Protein AF-A0A1B8XW46-F1 (afdb_monomer_lite)

Foldseek 3Di:
DCLVPDDLLDLVRLLVVLVCCLVPPDDDVPDPVLVVVLVSVLVSLVCCLVPPQDADDDDVVQCPDCPHPNNVRNVVSQVSLVSSLVSLVSNPNPDDPVSSCCSNVVSRCVPRHVVCVVPDDDDPVVVVVVVD

Organism: Xenopus tropicalis (NCBI:txid8364)

InterPro domains:
  IPR012890 Intron Large complex component GCFC2-like [PTHR12214] (1-132)

Secondary structure (DSSP, 8-state):
-HHHH--TT-HHHHHHHHHHHHHH----TT-HHHHHHHHHHHHHHHHHHHHT-------HHHHSSTTSHHHHHHHHHHHHHHHHHHHHHTTBTTB-HHHHHIIIIIIIIIIIIHHHHHHSPP-HHHHHHTT-

Sequence (132 aa):
FVELLWDPLSAVQTDNLAHFCKTNVKHNESCKAVQGLINCLLSTMKKAIEDDVFIPLFPKRLLEDRFSPHSRFQERRFWSAVKMFQNVLCWDGFLQEETLQELSLDKLLNRYLLLVILNAEPGPDSVKKCKR

Structure (mmCIF, N/CA/C/O backbone):
data_AF-A0A1B8XW46-F1
#
_entry.id   AF-A0A1B8XW46-F1
#
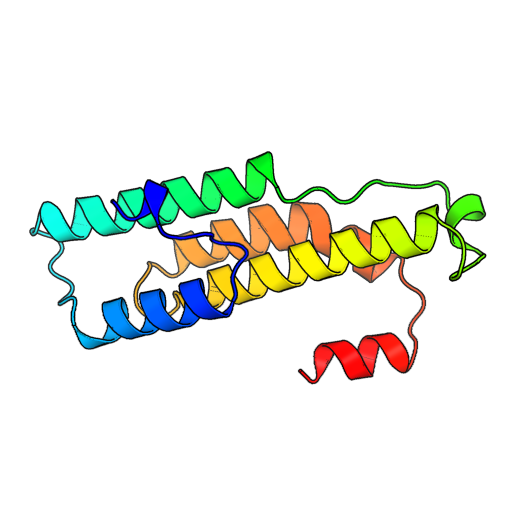loop_
_atom_site.group_PDB
_atom_site.id
_atom_site.type_symbol
_atom_site.label_atom_id
_atom_site.label_alt_id
_atom_site.label_comp_id
_atom_site.label_asym_id
_atom_site.label_entity_id
_atom_site.label_seq_id
_atom_site.pdbx_PDB_ins_code
_atom_site.Cartn_x
_atom_site.Cartn_y
_atom_site.Cartn_z
_atom_site.occupancy
_atom_site.B_iso_or_equiv
_atom_site.auth_seq_id
_atom_site.auth_comp_id
_atom_site.auth_asym_id
_atom_site.auth_atom_id
_atom_site.pdbx_PDB_model_num
ATOM 1 N N . PHE A 1 1 ? -7.338 15.360 12.282 1.00 56.69 1 PHE A N 1
ATOM 2 C CA . PHE A 1 1 ? -6.067 15.305 13.045 1.00 56.69 1 PHE A CA 1
ATOM 3 C C . PHE A 1 1 ? -5.143 14.249 12.460 1.00 56.69 1 PHE A C 1
ATOM 5 O O . PHE A 1 1 ? -4.061 14.613 12.032 1.00 56.69 1 PHE A O 1
ATOM 12 N N . VAL A 1 2 ? -5.588 12.990 12.344 1.00 65.94 2 VAL A N 1
ATOM 13 C CA . VAL A 1 2 ? -4.841 11.922 11.649 1.00 65.94 2 VAL A CA 1
ATOM 14 C C . VAL A 1 2 ? -4.502 12.318 10.202 1.00 65.94 2 VAL A C 1
ATOM 16 O O . VAL A 1 2 ? -3.330 12.315 9.853 1.00 65.94 2 VAL A O 1
ATOM 19 N N . GLU A 1 3 ? -5.479 12.791 9.421 1.00 66.62 3 GLU A N 1
ATOM 20 C CA . GLU A 1 3 ? -5.290 13.272 8.032 1.00 66.62 3 GLU A CA 1
ATOM 21 C C . GLU A 1 3 ? -4.188 14.332 7.833 1.00 66.62 3 GLU A C 1
ATOM 23 O O . GLU A 1 3 ? -3.716 14.517 6.718 1.00 66.62 3 GLU A O 1
ATOM 28 N N . LEU A 1 4 ? -3.795 15.058 8.886 1.00 71.56 4 LEU A N 1
ATOM 29 C CA . LEU A 1 4 ? -2.803 16.139 8.810 1.00 71.56 4 LEU A CA 1
ATOM 30 C C . LEU A 1 4 ? -1.418 15.729 9.332 1.00 71.56 4 LEU A C 1
ATOM 32 O O . LEU A 1 4 ? -0.470 16.493 9.174 1.00 71.56 4 LEU A O 1
ATOM 36 N N . LEU A 1 5 ? -1.301 14.574 9.995 1.00 82.88 5 LEU A N 1
ATOM 37 C CA . LEU A 1 5 ? -0.089 14.164 10.719 1.00 82.88 5 LEU A CA 1
ATOM 38 C C . LEU A 1 5 ? 0.410 12.766 10.355 1.00 82.88 5 LEU A C 1
ATOM 40 O O . LEU A 1 5 ? 1.551 12.436 10.672 1.00 82.88 5 LEU A O 1
ATOM 44 N N . TRP A 1 6 ? -0.434 11.950 9.727 1.00 94.31 6 TRP A N 1
ATOM 45 C CA . TRP A 1 6 ? -0.095 10.602 9.304 1.00 94.31 6 TRP A CA 1
ATOM 46 C C . TRP A 1 6 ? 0.049 10.535 7.786 1.00 94.31 6 TRP A C 1
ATOM 48 O O . TRP A 1 6 ? -0.889 10.832 7.052 1.00 94.31 6 TRP A O 1
ATOM 58 N N . ASP A 1 7 ? 1.224 10.104 7.339 1.00 94.94 7 ASP A N 1
ATOM 59 C CA . ASP A 1 7 ? 1.506 9.676 5.975 1.00 94.94 7 ASP A CA 1
ATOM 60 C C . ASP A 1 7 ? 1.310 8.149 5.862 1.00 94.94 7 ASP A C 1
ATOM 62 O O . ASP A 1 7 ? 2.124 7.391 6.412 1.00 94.94 7 ASP A O 1
ATOM 66 N N . PRO A 1 8 ? 0.287 7.665 5.126 1.00 95.75 8 PRO A N 1
ATOM 67 C CA . PRO A 1 8 ? 0.057 6.234 4.929 1.00 95.75 8 PRO A CA 1
ATOM 68 C C . PRO A 1 8 ? 1.199 5.501 4.213 1.00 95.75 8 PRO A C 1
ATOM 70 O O . PRO A 1 8 ? 1.318 4.284 4.343 1.00 95.75 8 PRO A O 1
ATOM 73 N N . LEU A 1 9 ? 2.076 6.202 3.485 1.00 95.00 9 LEU A N 1
ATOM 74 C CA . LEU A 1 9 ? 3.265 5.615 2.861 1.00 95.00 9 LEU A CA 1
ATOM 75 C C . LEU A 1 9 ? 4.459 5.520 3.819 1.00 95.00 9 LEU A C 1
ATOM 77 O O . LEU A 1 9 ? 5.460 4.866 3.493 1.00 95.00 9 LEU A O 1
ATOM 81 N N . SER A 1 10 ? 4.391 6.125 5.002 1.00 96.31 10 SER A N 1
ATOM 82 C CA . SER A 1 10 ? 5.422 6.003 6.028 1.00 96.31 10 SER A CA 1
ATOM 83 C C . SER A 1 10 ? 5.194 4.742 6.859 1.00 96.31 10 SER A C 1
ATOM 85 O O . SER A 1 10 ? 4.255 4.666 7.652 1.00 96.31 10 SER A O 1
ATOM 87 N N . ALA A 1 11 ? 6.074 3.748 6.701 1.00 96.12 11 ALA A N 1
ATOM 88 C CA . ALA A 1 11 ? 6.008 2.499 7.466 1.00 96.12 11 ALA A CA 1
ATOM 89 C C . ALA A 1 11 ? 6.112 2.753 8.979 1.00 96.12 11 ALA A C 1
ATOM 91 O O . ALA A 1 11 ? 5.327 2.219 9.748 1.00 96.12 11 ALA A O 1
ATOM 92 N N . VAL A 1 12 ? 7.017 3.647 9.400 1.00 96.44 12 VAL A N 1
ATOM 93 C CA . VAL A 1 12 ? 7.212 3.985 10.821 1.00 96.44 12 VAL A CA 1
ATOM 94 C C . VAL A 1 12 ? 5.971 4.645 11.416 1.00 96.44 12 VAL A C 1
ATOM 96 O O . VAL A 1 12 ? 5.560 4.298 12.519 1.00 96.44 12 VAL A O 1
ATOM 99 N N . GLN A 1 13 ? 5.367 5.609 10.715 1.00 96.56 13 GLN A N 1
ATOM 100 C CA . GLN A 1 13 ? 4.170 6.270 11.240 1.00 96.56 13 GLN A CA 1
ATOM 101 C C . GLN A 1 13 ? 2.973 5.320 11.259 1.00 96.56 13 GLN A C 1
ATOM 103 O O . GLN A 1 13 ? 2.231 5.310 12.238 1.00 96.56 13 GLN A O 1
ATOM 108 N N . THR A 1 14 ? 2.809 4.513 10.208 1.00 97.56 14 THR A N 1
ATOM 109 C CA . THR A 1 14 ? 1.698 3.563 10.100 1.00 97.56 14 THR A CA 1
ATOM 110 C C . THR A 1 14 ? 1.780 2.476 11.162 1.00 97.56 14 THR A C 1
ATOM 112 O O . THR A 1 14 ? 0.790 2.239 11.845 1.00 97.56 14 THR A O 1
ATOM 115 N N . ASP A 1 15 ? 2.952 1.873 11.359 1.00 97.50 15 ASP A N 1
ATOM 116 C CA . ASP A 1 15 ? 3.158 0.835 12.370 1.00 97.50 15 ASP A CA 1
ATOM 117 C C . ASP A 1 15 ? 2.899 1.368 13.788 1.00 97.50 15 ASP A C 1
ATOM 119 O O . ASP A 1 15 ? 2.080 0.817 14.524 1.00 97.50 15 ASP A O 1
ATOM 123 N N . ASN A 1 16 ? 3.488 2.519 14.134 1.00 96.56 16 ASN A N 1
ATOM 124 C CA . ASN A 1 16 ? 3.284 3.151 15.440 1.00 96.56 16 ASN A CA 1
ATOM 125 C C . ASN A 1 16 ? 1.813 3.500 15.696 1.00 96.56 16 ASN A C 1
ATOM 127 O O . ASN A 1 16 ? 1.304 3.278 16.798 1.00 96.56 16 ASN A O 1
ATOM 131 N N . LEU A 1 17 ? 1.126 4.060 14.696 1.00 96.44 17 LEU A N 1
ATOM 132 C CA . LEU A 1 17 ? -0.273 4.445 14.833 1.00 96.44 17 LEU A CA 1
ATOM 133 C C . LEU A 1 17 ? -1.178 3.214 14.943 1.00 96.44 17 LEU A C 1
ATOM 135 O O . LEU A 1 17 ? -2.026 3.166 15.834 1.00 96.44 17 LEU A O 1
ATOM 139 N N . ALA A 1 18 ? -0.968 2.200 14.101 1.00 97.19 18 ALA A N 1
ATOM 140 C CA . ALA A 1 18 ? -1.720 0.954 14.155 1.00 97.19 18 ALA A CA 1
ATOM 141 C C . ALA A 1 18 ? -1.519 0.244 15.503 1.00 97.19 18 ALA A C 1
ATOM 143 O O . ALA A 1 18 ? -2.495 -0.150 16.143 1.00 97.19 18 ALA A O 1
ATOM 144 N N . HIS A 1 19 ? -0.278 0.153 15.988 1.00 96.75 19 HIS A N 1
ATOM 145 C CA . HIS A 1 19 ? 0.036 -0.401 17.304 1.00 96.75 19 HIS A CA 1
ATOM 146 C C . HIS A 1 19 ? -0.647 0.383 18.436 1.00 96.75 19 HIS A C 1
ATOM 148 O O . HIS A 1 19 ? -1.259 -0.210 19.331 1.00 96.75 19 HIS A O 1
ATOM 154 N N . PHE A 1 20 ? -0.590 1.719 18.392 1.00 95.56 20 PHE A N 1
ATOM 155 C CA . PHE A 1 20 ? -1.258 2.570 19.374 1.00 95.56 20 PHE A CA 1
ATOM 156 C C . PHE A 1 20 ? -2.769 2.322 19.395 1.00 95.56 20 PHE A C 1
ATOM 158 O O . PHE A 1 20 ? -3.335 2.139 20.476 1.00 95.56 20 PHE A O 1
ATOM 165 N N . CYS A 1 21 ? -3.407 2.278 18.223 1.00 94.94 21 CYS A N 1
ATOM 166 C CA . CYS A 1 21 ? -4.837 2.026 18.082 1.00 94.94 21 CYS A CA 1
ATOM 167 C C . CYS A 1 21 ? -5.227 0.655 18.643 1.00 94.94 21 CYS A C 1
ATOM 169 O O . CYS A 1 21 ? -6.085 0.595 19.520 1.00 94.94 21 CYS A O 1
ATOM 171 N N . LYS A 1 22 ? -4.541 -0.420 18.236 1.00 95.00 22 LYS A N 1
ATOM 172 C CA . LYS A 1 22 ? -4.792 -1.788 18.732 1.00 95.00 22 LYS A CA 1
ATOM 173 C C . LYS A 1 22 ? -4.655 -1.912 20.250 1.00 95.00 22 LYS A C 1
ATOM 175 O O . LYS A 1 22 ? -5.392 -2.665 20.876 1.00 95.00 22 LYS A O 1
ATOM 180 N N . THR A 1 23 ? -3.720 -1.173 20.845 1.00 95.56 23 THR A N 1
ATOM 181 C CA . THR A 1 23 ? -3.426 -1.267 22.282 1.00 95.56 23 THR A CA 1
ATOM 182 C C . THR A 1 23 ? -4.367 -0.415 23.136 1.00 95.56 23 THR A C 1
ATOM 184 O O . THR A 1 23 ? -4.763 -0.827 24.224 1.00 95.56 23 THR A O 1
ATOM 187 N N . ASN A 1 24 ? -4.713 0.791 22.674 1.00 93.06 24 ASN A N 1
ATOM 188 C CA . ASN A 1 24 ? -5.338 1.810 23.526 1.00 93.06 24 ASN A CA 1
ATOM 189 C C . ASN A 1 24 ? -6.789 2.124 23.151 1.00 93.06 24 ASN A C 1
ATOM 191 O O . ASN A 1 24 ? -7.542 2.631 23.986 1.00 93.06 24 ASN A O 1
ATOM 195 N N . VAL A 1 25 ? -7.204 1.852 21.912 1.00 92.69 25 VAL A N 1
ATOM 196 C CA . VAL A 1 25 ? -8.559 2.155 21.452 1.00 92.69 25 VAL A CA 1
ATOM 197 C C . VAL A 1 25 ? -9.432 0.925 21.658 1.00 92.69 25 VAL A C 1
ATOM 199 O O . VAL A 1 25 ? -9.342 -0.062 20.935 1.00 92.69 25 VAL A O 1
ATOM 202 N N . LYS A 1 26 ? -10.320 0.989 22.654 1.00 85.62 26 LYS A N 1
ATOM 203 C CA . LYS A 1 26 ? -11.333 -0.050 22.850 1.00 85.62 26 LYS A CA 1
ATOM 204 C C . LYS A 1 26 ? -12.352 0.025 21.720 1.00 85.62 26 LYS A C 1
ATOM 206 O O . LYS A 1 26 ? -13.025 1.049 21.576 1.00 85.62 26 LYS A O 1
ATOM 211 N N . HIS A 1 27 ? -12.496 -1.063 20.967 1.00 78.94 27 HIS A N 1
ATOM 212 C CA . HIS A 1 27 ? -13.585 -1.190 20.008 1.00 78.94 27 HIS A CA 1
ATOM 213 C C . HIS A 1 27 ? -14.918 -1.067 20.737 1.00 78.94 27 HIS A C 1
ATOM 215 O O . HIS A 1 27 ? -15.288 -1.897 21.564 1.00 78.94 27 HIS A O 1
ATOM 221 N N . ASN A 1 28 ? -15.622 0.018 20.446 1.00 81.12 28 ASN A N 1
ATOM 222 C CA . ASN A 1 28 ? -16.991 0.216 20.867 1.00 81.12 28 ASN A CA 1
ATOM 223 C C . ASN A 1 28 ? -17.743 0.777 19.670 1.00 81.12 28 ASN A C 1
ATOM 225 O O . ASN A 1 28 ? -17.602 1.953 19.335 1.00 81.12 28 ASN A O 1
ATOM 229 N N . GLU A 1 29 ? -18.533 -0.081 19.034 1.00 72.62 29 GLU A N 1
ATOM 230 C CA . GLU A 1 29 ? -19.261 0.240 17.809 1.00 72.62 29 GLU A CA 1
ATOM 231 C C . GLU A 1 29 ? -20.226 1.418 17.994 1.00 72.62 29 GLU A C 1
ATOM 233 O O . GLU A 1 29 ? -20.441 2.185 17.058 1.00 72.62 29 GLU A O 1
ATOM 238 N N . SER A 1 30 ? -20.726 1.629 19.217 1.00 79.56 30 SER A N 1
ATOM 239 C CA . SER A 1 30 ? -21.604 2.753 19.564 1.00 79.56 30 SER A CA 1
ATOM 240 C C . SER A 1 30 ? -20.861 4.081 19.788 1.00 79.56 30 SER A C 1
ATOM 242 O O . SER A 1 30 ? -21.477 5.150 19.830 1.00 79.56 30 SER A O 1
ATOM 244 N N . CYS A 1 31 ? -19.530 4.052 19.924 1.00 90.44 31 CYS A N 1
ATOM 245 C CA . CYS A 1 31 ? -18.738 5.244 20.193 1.00 90.44 31 CYS A CA 1
ATOM 246 C C . CYS A 1 31 ? -18.487 6.038 18.906 1.00 90.44 31 CYS A C 1
ATOM 248 O O . CYS A 1 31 ? -17.638 5.685 18.086 1.00 90.44 31 CYS A O 1
ATOM 250 N N . LYS A 1 32 ? -19.167 7.184 18.768 1.00 90.81 32 LYS A N 1
ATOM 251 C CA . LYS A 1 32 ? -19.007 8.093 17.617 1.00 90.81 32 LYS A CA 1
ATOM 252 C C . LYS A 1 32 ? -17.555 8.517 17.373 1.00 90.81 32 LYS A C 1
ATOM 254 O O . LYS A 1 32 ? -17.165 8.690 16.224 1.00 90.81 32 LYS A O 1
ATOM 259 N N . ALA A 1 33 ? -16.756 8.669 18.430 1.00 90.31 33 ALA A N 1
ATOM 260 C CA . ALA A 1 33 ? -15.349 9.042 18.300 1.00 90.31 33 ALA A CA 1
ATOM 261 C C . ALA A 1 33 ? -14.509 7.925 17.657 1.00 90.31 33 ALA A C 1
ATOM 263 O O . ALA A 1 33 ? -13.684 8.209 16.793 1.00 90.31 33 ALA A O 1
ATOM 264 N N . VAL A 1 34 ? -14.753 6.661 18.028 1.00 91.38 34 VAL A N 1
ATOM 265 C CA . VAL A 1 34 ? -14.063 5.499 17.440 1.00 91.38 34 VAL A CA 1
ATOM 266 C C . VAL A 1 34 ? -14.470 5.325 15.978 1.00 91.38 34 VAL A C 1
ATOM 268 O O . VAL A 1 34 ? -13.605 5.167 15.124 1.00 91.38 34 VAL A O 1
ATOM 271 N N . GLN A 1 35 ? -15.763 5.460 15.666 1.00 92.69 35 GLN A N 1
ATOM 272 C CA . GLN A 1 35 ? -16.246 5.431 14.280 1.00 92.69 35 GLN A CA 1
ATOM 273 C C . GLN A 1 35 ? -15.644 6.564 13.437 1.00 92.69 35 GLN A C 1
ATOM 275 O O . GLN A 1 35 ? -15.214 6.348 12.308 1.00 92.69 35 GLN A O 1
ATOM 280 N N . GLY A 1 36 ? -15.554 7.774 13.998 1.00 93.38 36 GLY A N 1
ATOM 281 C CA . GLY A 1 36 ? -14.902 8.908 13.344 1.00 93.38 36 GLY A CA 1
ATOM 282 C C . GLY A 1 36 ? -13.418 8.659 13.064 1.00 93.38 36 GLY A C 1
ATOM 283 O O . GLY A 1 36 ? -12.944 8.979 11.976 1.00 93.38 36 GLY A O 1
ATOM 284 N N . LEU A 1 37 ? -12.699 8.044 14.009 1.00 93.50 37 LEU A N 1
ATOM 285 C CA . LEU A 1 37 ? -11.307 7.640 13.817 1.00 93.50 37 LEU A CA 1
ATOM 286 C C . LEU A 1 37 ? -11.175 6.614 12.686 1.00 93.50 37 LEU A C 1
ATOM 288 O O . LEU A 1 37 ? -10.377 6.832 11.781 1.00 93.50 37 LEU A O 1
ATOM 292 N N . ILE A 1 38 ? -11.969 5.540 12.708 1.00 94.25 38 ILE A N 1
ATOM 293 C CA . ILE A 1 38 ? -11.945 4.492 11.674 1.00 94.25 38 ILE A CA 1
ATOM 294 C C . ILE A 1 38 ? -12.209 5.098 10.294 1.00 94.25 38 ILE A C 1
ATOM 296 O O . ILE A 1 38 ? -11.419 4.897 9.375 1.00 94.25 38 ILE A O 1
ATOM 300 N N . ASN A 1 39 ? -13.257 5.910 10.158 1.00 94.38 39 ASN A N 1
ATOM 301 C CA . ASN A 1 39 ? -13.583 6.557 8.888 1.00 94.38 39 ASN A CA 1
ATOM 302 C C . ASN A 1 39 ? -12.449 7.459 8.388 1.00 94.38 39 ASN A C 1
ATOM 304 O O . ASN A 1 39 ? -12.142 7.434 7.200 1.00 94.38 39 ASN A O 1
ATOM 308 N N . CYS A 1 40 ? -11.804 8.207 9.287 1.00 94.81 40 CYS A N 1
ATOM 309 C CA . CYS A 1 40 ? -10.657 9.055 8.965 1.00 94.81 40 CYS A CA 1
ATOM 310 C C . CYS A 1 40 ? -9.440 8.230 8.510 1.00 94.81 40 CYS A C 1
ATOM 312 O O . CYS A 1 40 ? -8.764 8.589 7.550 1.00 94.81 40 CYS A O 1
ATOM 314 N N . LEU A 1 41 ? -9.165 7.091 9.149 1.00 95.88 41 LEU A N 1
ATOM 315 C CA . LEU A 1 41 ? -8.092 6.189 8.723 1.00 95.88 41 LEU A CA 1
ATOM 316 C C . LEU A 1 41 ? -8.358 5.631 7.322 1.00 95.88 41 LEU A C 1
ATOM 318 O O . LEU A 1 41 ? -7.482 5.665 6.456 1.00 95.88 41 LEU A O 1
ATOM 322 N N . LEU A 1 42 ? -9.584 5.160 7.088 1.00 96.00 42 LEU A N 1
ATOM 323 C CA . LEU A 1 42 ? -9.998 4.588 5.812 1.00 96.00 42 LEU A CA 1
ATOM 324 C C . LEU A 1 42 ? -9.979 5.618 4.684 1.00 96.00 42 LEU A C 1
ATOM 326 O O . LEU A 1 42 ? -9.450 5.320 3.614 1.00 96.00 42 LEU A O 1
ATOM 330 N N . SER A 1 43 ? -10.517 6.820 4.906 1.00 95.94 43 SER A N 1
ATOM 331 C CA . SER A 1 43 ? -10.491 7.896 3.910 1.00 95.94 43 SER A CA 1
ATOM 332 C C . SER A 1 43 ? -9.055 8.279 3.552 1.00 95.94 43 SER A C 1
ATOM 334 O O . SER A 1 43 ? -8.738 8.411 2.371 1.00 95.94 43 SER A O 1
ATOM 336 N N . THR A 1 44 ? -8.173 8.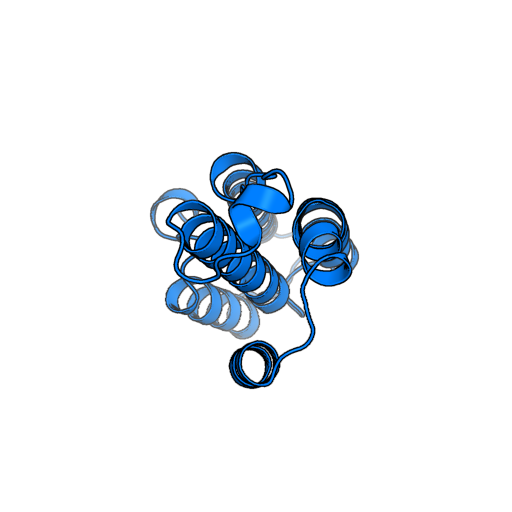380 4.550 1.00 96.06 44 THR A N 1
ATOM 337 C CA . THR A 1 44 ? -6.764 8.741 4.346 1.00 96.06 44 THR A CA 1
ATOM 338 C C . THR A 1 44 ? -6.025 7.670 3.540 1.00 96.06 44 THR A C 1
ATOM 340 O O . THR A 1 44 ? -5.328 8.003 2.583 1.00 96.06 44 THR A O 1
ATOM 343 N N . MET A 1 45 ? -6.212 6.381 3.854 1.00 97.12 45 MET A N 1
ATOM 344 C CA . MET A 1 45 ? -5.604 5.291 3.078 1.00 97.12 45 MET A CA 1
ATOM 345 C C . MET A 1 45 ? -6.150 5.213 1.658 1.00 97.12 45 MET A C 1
ATOM 347 O O . MET A 1 45 ? -5.364 5.085 0.723 1.00 97.12 45 MET A O 1
ATOM 351 N N . LYS A 1 46 ? -7.475 5.312 1.482 1.00 96.75 46 LYS A N 1
ATOM 352 C CA . LYS A 1 46 ? -8.106 5.314 0.154 1.00 96.75 46 LYS A CA 1
ATOM 353 C C . LYS A 1 46 ? -7.526 6.431 -0.707 1.00 96.75 46 LYS A C 1
ATOM 355 O O . LYS A 1 46 ? -7.082 6.163 -1.819 1.00 96.75 46 LYS A O 1
ATOM 360 N N . LYS A 1 47 ? -7.424 7.637 -0.147 1.00 95.81 47 LYS A N 1
ATOM 361 C CA . LYS A 1 47 ? -6.833 8.786 -0.828 1.00 95.81 47 LYS A CA 1
ATOM 362 C C . LYS A 1 47 ? -5.364 8.560 -1.194 1.00 95.81 47 LYS A C 1
ATOM 364 O O . LYS A 1 47 ? -5.005 8.766 -2.341 1.00 95.81 47 LYS A O 1
ATOM 369 N N . ALA A 1 48 ? -4.532 8.066 -0.277 1.00 95.81 48 ALA A N 1
ATOM 370 C CA . ALA A 1 48 ? -3.125 7.779 -0.581 1.00 95.81 48 ALA A CA 1
ATOM 371 C C . ALA A 1 48 ? -2.958 6.693 -1.664 1.00 95.81 48 ALA A C 1
ATOM 373 O O . ALA A 1 48 ? -2.065 6.772 -2.506 1.00 95.81 48 ALA A O 1
ATOM 374 N N . ILE A 1 49 ? -3.830 5.679 -1.690 1.00 97.12 49 ILE A N 1
ATOM 375 C CA . ILE A 1 49 ? -3.826 4.665 -2.757 1.00 97.12 49 ILE A CA 1
ATOM 376 C C . ILE A 1 49 ? -4.219 5.283 -4.106 1.00 97.12 49 ILE A C 1
ATOM 378 O O . ILE A 1 49 ? -3.655 4.918 -5.135 1.00 97.12 49 ILE A O 1
ATOM 382 N N . GLU A 1 50 ? -5.193 6.188 -4.124 1.00 95.62 50 GLU A N 1
ATOM 383 C CA . GLU A 1 50 ? -5.667 6.824 -5.355 1.00 95.62 50 GLU A CA 1
ATOM 384 C C . GLU A 1 50 ? -4.687 7.871 -5.895 1.00 95.62 50 GLU A C 1
ATOM 386 O O . GLU A 1 50 ? -4.421 7.884 -7.099 1.00 95.62 50 GLU A O 1
ATOM 391 N N . ASP A 1 51 ? -4.121 8.694 -5.015 1.00 94.44 51 ASP A N 1
ATOM 392 C CA . ASP A 1 51 ? -3.315 9.857 -5.384 1.00 94.44 51 ASP A CA 1
ATOM 393 C C . ASP A 1 51 ? -1.821 9.511 -5.540 1.00 94.44 51 ASP A C 1
ATOM 395 O O . ASP A 1 51 ? -1.157 10.021 -6.448 1.00 94.44 51 ASP A O 1
ATOM 399 N N . ASP A 1 52 ? -1.276 8.623 -4.697 1.00 93.31 52 ASP A N 1
ATOM 400 C CA . ASP A 1 52 ? 0.177 8.410 -4.600 1.00 93.31 52 ASP A CA 1
ATOM 401 C C . ASP A 1 52 ? 0.661 7.072 -5.184 1.00 93.31 52 ASP A C 1
ATOM 403 O O . ASP A 1 52 ? 1.845 6.926 -5.535 1.00 93.31 52 ASP A O 1
ATOM 407 N N . VAL A 1 53 ? -0.228 6.079 -5.323 1.00 94.75 53 VAL A N 1
ATOM 408 C CA . VAL A 1 53 ? 0.120 4.773 -5.901 1.00 94.75 53 VAL A CA 1
ATOM 409 C C . VAL A 1 53 ? -0.126 4.772 -7.403 1.00 94.75 53 VAL A C 1
ATOM 411 O O . VAL A 1 53 ? -1.237 4.615 -7.899 1.00 94.75 53 VAL A O 1
ATOM 414 N N . PHE A 1 54 ? 0.973 4.870 -8.145 1.00 92.56 54 PHE A N 1
ATOM 415 C CA . PHE A 1 54 ? 0.968 4.779 -9.596 1.00 92.56 54 PHE A CA 1
ATOM 416 C C . PHE A 1 54 ? 2.202 4.032 -10.095 1.00 92.56 54 PHE A C 1
ATOM 418 O O . PHE A 1 54 ? 3.331 4.416 -9.781 1.00 92.56 54 PHE A O 1
ATOM 425 N N . ILE A 1 55 ? 1.993 2.999 -10.918 1.00 93.56 55 ILE A N 1
ATOM 426 C CA . ILE A 1 55 ? 3.065 2.278 -11.609 1.00 93.56 55 ILE A CA 1
ATOM 427 C C . ILE A 1 55 ? 2.900 2.484 -13.121 1.00 93.56 55 ILE A C 1
ATOM 429 O O . ILE A 1 55 ? 1.931 1.988 -13.697 1.00 93.56 55 ILE A O 1
ATOM 433 N N . PRO A 1 56 ? 3.827 3.191 -13.791 1.00 90.88 56 PRO A N 1
ATOM 434 C CA . PRO A 1 56 ? 3.753 3.377 -15.234 1.00 90.88 56 PRO A CA 1
ATOM 435 C C . PRO A 1 56 ? 3.962 2.054 -15.973 1.00 90.88 56 PRO A C 1
ATOM 437 O O . P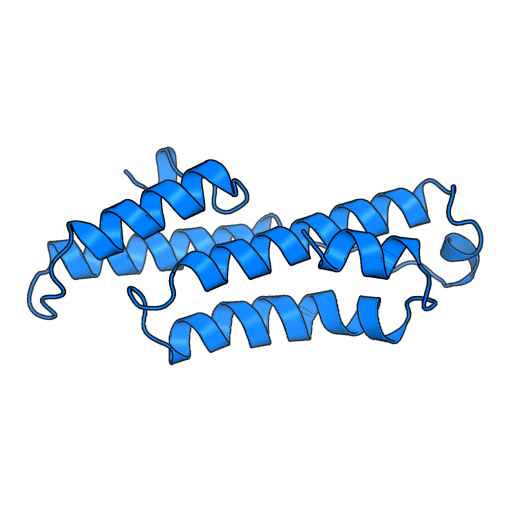RO A 1 56 ? 4.844 1.258 -15.631 1.00 90.88 56 PRO A O 1
ATOM 440 N N . LEU A 1 57 ? 3.185 1.852 -17.035 1.00 87.00 57 LEU A N 1
ATOM 441 C CA . LEU A 1 57 ? 3.360 0.735 -17.955 1.00 87.00 57 LEU A CA 1
ATOM 442 C C . LEU A 1 57 ? 4.273 1.163 -19.098 1.00 87.00 57 LEU A C 1
ATOM 444 O O . LEU A 1 57 ? 3.961 2.094 -19.840 1.00 87.00 57 LEU A O 1
ATOM 448 N N . PHE A 1 58 ? 5.400 0.473 -19.236 1.00 88.38 58 PHE A N 1
ATOM 449 C CA . PHE A 1 58 ? 6.350 0.703 -20.317 1.00 88.38 58 PHE A CA 1
ATOM 450 C C . PHE A 1 58 ? 6.344 -0.474 -21.300 1.00 88.38 58 PHE A C 1
ATOM 452 O O . PHE A 1 58 ? 6.198 -1.624 -20.878 1.00 88.38 58 PHE A O 1
ATOM 459 N N . PRO A 1 59 ? 6.534 -0.223 -22.609 1.00 88.81 59 PRO A N 1
ATOM 460 C CA . PRO A 1 59 ? 6.822 -1.277 -23.574 1.00 88.81 59 PRO A CA 1
ATOM 461 C C . PRO A 1 59 ? 8.023 -2.123 -23.134 1.00 88.81 59 PRO A C 1
ATOM 463 O O . PRO A 1 59 ? 9.023 -1.560 -22.691 1.00 88.81 59 PRO A O 1
ATOM 466 N N . LYS A 1 60 ? 7.966 -3.449 -23.338 1.00 85.44 60 LYS A N 1
ATOM 467 C CA . LYS A 1 60 ? 9.021 -4.396 -22.913 1.00 85.44 60 LYS A CA 1
ATOM 468 C C . LYS A 1 60 ? 10.429 -3.970 -23.340 1.00 85.44 60 LYS A C 1
ATOM 470 O O . LYS A 1 60 ? 11.327 -3.974 -22.513 1.00 85.44 60 LYS A O 1
ATOM 475 N N . ARG A 1 61 ? 10.584 -3.464 -24.568 1.00 88.50 61 ARG A N 1
ATOM 476 C CA . ARG A 1 61 ? 11.856 -2.937 -25.100 1.00 88.50 61 ARG A CA 1
ATOM 477 C C . ARG A 1 61 ? 12.525 -1.859 -24.235 1.00 88.50 61 ARG A C 1
ATOM 479 O O . ARG A 1 61 ? 13.736 -1.718 -24.257 1.00 88.50 61 ARG A O 1
ATOM 486 N N . LEU A 1 62 ? 11.746 -1.063 -23.494 1.00 87.62 62 LEU A N 1
ATOM 487 C CA . LEU A 1 62 ? 12.282 -0.026 -22.600 1.00 87.62 62 LEU A CA 1
ATOM 488 C C . LEU A 1 62 ? 12.693 -0.585 -21.231 1.00 87.62 62 LEU A C 1
ATOM 490 O O . LEU A 1 62 ? 13.363 0.110 -20.467 1.00 87.62 62 LEU A O 1
ATOM 494 N N . LEU A 1 63 ? 12.273 -1.815 -20.931 1.00 86.00 63 LEU A N 1
ATOM 495 C CA . LEU A 1 63 ? 12.530 -2.522 -19.682 1.00 86.00 63 LEU A CA 1
ATOM 496 C C . LEU A 1 63 ? 13.645 -3.574 -19.800 1.00 86.00 63 LEU A C 1
ATOM 498 O O . LEU A 1 63 ? 14.101 -4.071 -18.776 1.00 86.00 63 LEU A O 1
ATOM 502 N N . GLU A 1 64 ? 14.101 -3.886 -21.020 1.00 85.94 64 GLU A N 1
ATOM 503 C CA . GLU A 1 64 ? 15.168 -4.868 -21.285 1.00 85.94 64 GLU A CA 1
ATOM 504 C C . GLU A 1 64 ? 16.469 -4.527 -20.546 1.00 85.94 64 GLU A C 1
ATOM 506 O O . GLU A 1 64 ? 17.090 -5.391 -19.929 1.00 85.94 64 GLU A O 1
ATOM 511 N N . ASP A 1 65 ? 16.860 -3.251 -20.545 1.00 87.94 65 ASP A N 1
ATOM 512 C CA . ASP A 1 65 ? 17.952 -2.782 -19.699 1.00 87.94 65 ASP A CA 1
ATOM 513 C C . ASP A 1 65 ? 17.433 -2.448 -18.294 1.00 87.94 65 ASP A C 1
ATOM 515 O O . ASP A 1 65 ? 16.777 -1.426 -18.065 1.00 87.94 65 ASP A O 1
ATOM 519 N N . ARG A 1 66 ? 17.783 -3.287 -17.315 1.00 84.69 66 ARG A N 1
ATOM 520 C CA . ARG A 1 66 ? 17.468 -3.085 -15.889 1.00 84.69 66 ARG A CA 1
ATOM 521 C C . ARG A 1 66 ? 18.021 -1.774 -15.316 1.00 84.69 66 ARG A C 1
ATOM 523 O O . ARG A 1 66 ? 17.489 -1.263 -14.331 1.00 84.69 66 ARG A O 1
ATOM 530 N N . PHE A 1 67 ? 19.085 -1.229 -15.905 1.00 88.56 67 PHE A N 1
ATOM 531 C CA . PHE A 1 67 ? 19.705 0.019 -15.466 1.00 88.56 67 PHE A CA 1
ATOM 532 C C . PHE A 1 67 ? 19.095 1.251 -16.137 1.00 88.56 67 PHE A C 1
ATOM 534 O O . PHE A 1 67 ? 19.393 2.376 -15.715 1.00 88.56 67 PHE A O 1
ATOM 541 N N . SER A 1 68 ? 18.192 1.053 -17.102 1.00 92.88 68 SER A N 1
ATOM 542 C CA . SER A 1 68 ? 17.523 2.142 -17.795 1.00 92.88 68 SER A CA 1
ATOM 543 C C . SER A 1 68 ? 16.725 3.017 -16.813 1.00 92.88 68 SER A C 1
ATOM 545 O O . SER A 1 68 ? 16.218 2.539 -15.785 1.00 92.88 68 SER A O 1
ATOM 547 N N . PRO A 1 69 ? 16.555 4.317 -17.114 1.00 93.88 69 PRO A N 1
ATOM 548 C CA . PRO A 1 69 ? 15.729 5.202 -16.298 1.00 93.88 69 PRO A CA 1
ATOM 549 C C . PRO A 1 69 ? 14.295 4.686 -16.110 1.00 93.88 69 PRO A C 1
ATOM 551 O O . PRO A 1 69 ? 13.740 4.827 -15.019 1.00 93.88 69 PRO A O 1
ATOM 554 N N . HIS A 1 70 ? 13.723 4.055 -17.142 1.00 93.69 70 HIS A N 1
ATOM 555 C CA . HIS A 1 70 ? 12.363 3.512 -17.139 1.00 93.69 70 HIS A CA 1
ATOM 556 C C . HIS A 1 70 ? 12.242 2.321 -16.189 1.00 93.69 70 HIS A C 1
ATOM 558 O O . HIS A 1 70 ? 11.385 2.340 -15.304 1.00 93.69 70 HIS A O 1
ATOM 564 N N . SER A 1 71 ? 13.152 1.349 -16.305 1.00 90.56 71 SER A N 1
ATOM 565 C CA . SER A 1 71 ? 13.212 0.171 -15.434 1.00 90.56 71 SER A CA 1
ATOM 566 C C . SER A 1 71 ? 13.357 0.576 -13.973 1.00 90.56 71 SER A C 1
ATOM 568 O O . SER A 1 71 ? 12.560 0.181 -13.124 1.00 90.56 71 SER A O 1
ATOM 570 N N . ARG A 1 72 ? 14.310 1.468 -13.674 1.00 92.00 72 ARG A N 1
ATOM 571 C CA . ARG A 1 72 ? 14.538 1.948 -12.304 1.00 92.00 72 ARG A CA 1
ATOM 572 C C . ARG A 1 72 ? 13.358 2.753 -11.762 1.00 92.00 72 ARG A C 1
ATOM 574 O O . ARG A 1 72 ? 13.111 2.730 -10.557 1.00 92.00 72 ARG A O 1
ATOM 581 N N . PHE A 1 73 ? 12.665 3.522 -12.602 1.00 94.12 73 PHE A N 1
ATOM 582 C CA . PHE A 1 73 ? 11.499 4.294 -12.173 1.00 94.12 73 PHE A CA 1
ATOM 583 C C . PHE A 1 73 ? 10.300 3.392 -11.882 1.00 94.12 73 PHE A C 1
ATOM 585 O O . PHE A 1 73 ? 9.697 3.528 -10.817 1.00 94.12 73 PHE A O 1
ATOM 592 N N . GLN A 1 74 ? 10.001 2.443 -12.772 1.00 93.31 74 GLN A N 1
ATOM 593 C CA . GLN A 1 74 ? 8.948 1.455 -12.555 1.00 93.31 74 GLN A CA 1
ATOM 594 C C . GLN A 1 74 ? 9.234 0.616 -11.306 1.00 93.31 74 GLN A C 1
ATOM 596 O O . GLN A 1 74 ? 8.346 0.463 -10.473 1.00 93.31 74 GLN A O 1
ATOM 601 N N . GLU A 1 75 ? 10.479 0.166 -11.115 1.00 91.81 75 GLU A N 1
ATOM 602 C CA . GLU A 1 75 ? 10.882 -0.585 -9.925 1.00 91.81 75 GLU A CA 1
ATOM 603 C C . GLU A 1 75 ? 10.642 0.226 -8.639 1.00 91.81 75 GLU A C 1
ATOM 605 O O . GLU A 1 75 ? 10.044 -0.282 -7.691 1.00 91.81 75 GLU A O 1
ATOM 610 N N . ARG A 1 76 ? 11.048 1.504 -8.592 1.00 94.00 76 ARG A N 1
ATOM 611 C CA . ARG A 1 76 ? 10.785 2.366 -7.422 1.00 94.00 76 ARG A CA 1
ATOM 612 C C . ARG A 1 76 ? 9.293 2.499 -7.129 1.00 94.00 76 ARG A C 1
ATOM 614 O O . ARG A 1 76 ? 8.894 2.433 -5.968 1.00 94.00 76 ARG A O 1
ATOM 621 N N . ARG A 1 77 ? 8.475 2.688 -8.167 1.00 95.44 77 ARG A N 1
ATOM 622 C CA . ARG A 1 77 ? 7.019 2.800 -8.026 1.00 95.44 77 ARG A CA 1
ATOM 623 C C . ARG A 1 77 ? 6.387 1.493 -7.554 1.00 95.44 77 ARG A C 1
ATOM 625 O O . ARG A 1 77 ? 5.573 1.527 -6.638 1.00 95.44 77 ARG A O 1
ATOM 632 N N . PHE A 1 78 ? 6.831 0.359 -8.091 1.00 94.56 78 PHE A N 1
ATOM 633 C CA . PHE A 1 78 ? 6.412 -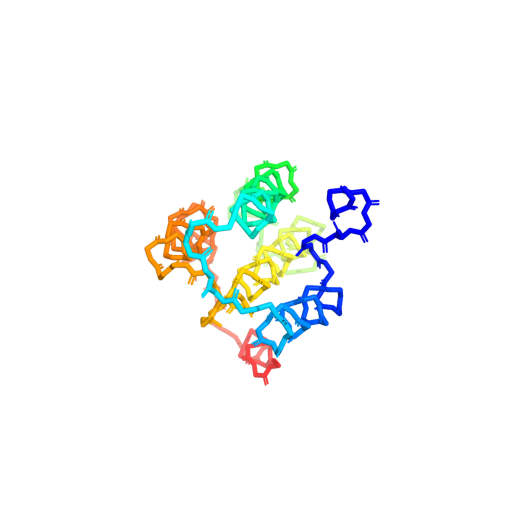0.967 -7.646 1.00 94.56 78 PHE A CA 1
ATOM 634 C C . PHE A 1 78 ? 6.698 -1.185 -6.159 1.00 94.56 78 PHE A C 1
ATOM 636 O O . PHE A 1 78 ? 5.781 -1.485 -5.402 1.00 94.56 78 PHE A O 1
ATOM 643 N N . TRP A 1 79 ? 7.929 -0.945 -5.701 1.00 94.00 79 TRP A N 1
ATOM 644 C CA . TRP A 1 79 ? 8.260 -1.121 -4.282 1.00 94.00 79 TRP A CA 1
ATOM 645 C C . TRP A 1 79 ? 7.542 -0.123 -3.368 1.00 94.00 79 TRP A C 1
ATOM 647 O O . TRP A 1 79 ? 7.221 -0.465 -2.233 1.00 94.00 79 TRP A O 1
ATOM 657 N N . SER A 1 80 ? 7.232 1.085 -3.849 1.00 95.81 80 SER A N 1
ATOM 658 C CA . SER A 1 80 ? 6.373 2.014 -3.106 1.00 95.81 80 SER A CA 1
ATOM 659 C C . SER A 1 80 ? 4.946 1.475 -2.948 1.00 95.81 80 SER A C 1
ATOM 661 O O . SER A 1 80 ? 4.374 1.598 -1.869 1.00 95.81 80 SER A O 1
ATOM 663 N N . ALA A 1 81 ? 4.391 0.843 -3.987 1.00 97.06 81 ALA A N 1
ATOM 664 C CA . ALA A 1 81 ? 3.079 0.200 -3.934 1.00 97.06 81 ALA A CA 1
ATOM 665 C C . ALA A 1 81 ? 3.075 -1.038 -3.018 1.00 97.06 81 ALA A C 1
ATOM 667 O O . ALA A 1 81 ? 2.140 -1.217 -2.243 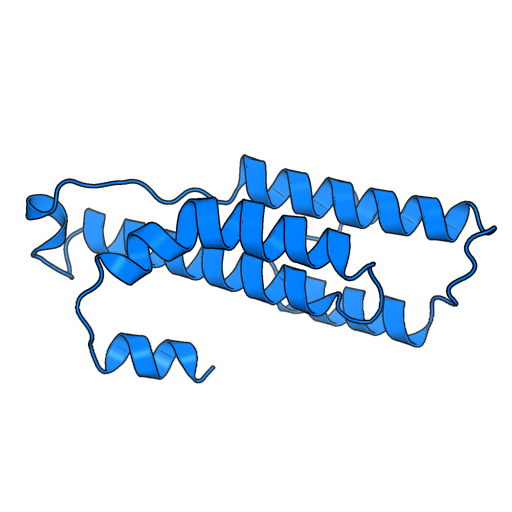1.00 97.06 81 ALA A O 1
ATOM 668 N N . VAL A 1 82 ? 4.141 -1.852 -3.040 1.00 96.12 82 VAL A N 1
ATOM 669 C CA . VAL A 1 82 ? 4.320 -2.983 -2.105 1.00 96.12 82 VAL A CA 1
ATOM 670 C C . VAL A 1 82 ? 4.376 -2.490 -0.659 1.00 96.12 82 VAL A C 1
ATOM 672 O O . VAL A 1 82 ? 3.709 -3.050 0.204 1.00 96.12 82 VAL A O 1
ATOM 675 N N . LYS A 1 83 ? 5.113 -1.406 -0.392 1.00 96.38 83 LYS A N 1
ATOM 676 C CA . LYS A 1 83 ? 5.143 -0.780 0.935 1.00 96.38 83 LYS A CA 1
ATOM 677 C C . LYS A 1 83 ? 3.751 -0.305 1.360 1.00 96.38 83 LYS A C 1
ATOM 679 O O . LYS A 1 83 ? 3.356 -0.549 2.491 1.00 96.38 83 LYS A O 1
ATOM 684 N N . MET A 1 84 ? 2.993 0.333 0.463 1.00 97.75 84 MET A N 1
ATOM 685 C CA . MET A 1 84 ? 1.613 0.734 0.764 1.00 97.75 84 MET A CA 1
ATOM 686 C C . MET A 1 84 ? 0.733 -0.478 1.100 1.00 97.75 84 MET A C 1
ATOM 688 O O . MET A 1 84 ? -0.026 -0.438 2.061 1.00 97.75 84 MET A O 1
ATOM 692 N N . PHE A 1 85 ? 0.877 -1.578 0.355 1.00 97.81 85 PHE A N 1
ATOM 693 C CA . PHE A 1 85 ? 0.177 -2.836 0.627 1.00 97.81 85 PHE A CA 1
ATOM 694 C C . PHE A 1 85 ? 0.503 -3.379 2.025 1.00 97.81 85 PHE A C 1
ATOM 696 O O . PHE A 1 85 ? -0.410 -3.680 2.787 1.00 97.81 85 PHE A O 1
ATOM 703 N N . GLN A 1 86 ? 1.782 -3.429 2.403 1.00 96.88 86 GLN A N 1
ATOM 704 C CA . GLN A 1 86 ? 2.202 -3.838 3.748 1.00 96.88 86 GLN A CA 1
ATOM 705 C C . GLN A 1 86 ? 1.639 -2.908 4.832 1.00 96.88 86 GLN A C 1
ATOM 707 O O . GLN A 1 86 ? 1.105 -3.383 5.830 1.00 96.88 86 GLN A O 1
ATOM 712 N N . ASN A 1 87 ? 1.690 -1.593 4.608 1.00 98.00 87 ASN A N 1
ATOM 713 C CA . ASN A 1 87 ? 1.169 -0.592 5.536 1.00 98.00 87 ASN A CA 1
ATOM 714 C C . ASN A 1 87 ? -0.348 -0.726 5.754 1.00 98.00 87 ASN A C 1
ATOM 716 O O . ASN A 1 87 ? -0.816 -0.546 6.875 1.00 98.00 87 ASN A O 1
ATOM 720 N N . VAL A 1 88 ? -1.123 -1.076 4.721 1.00 98.06 88 VAL A N 1
ATOM 721 C CA . VAL A 1 88 ? -2.553 -1.400 4.874 1.00 98.06 88 VAL A CA 1
ATOM 722 C C . VAL A 1 88 ? -2.730 -2.620 5.782 1.00 98.06 88 VAL A C 1
ATOM 724 O O . VAL A 1 88 ? -3.561 -2.592 6.685 1.00 98.06 88 VAL A O 1
ATOM 727 N N . LEU A 1 89 ? -1.919 -3.665 5.607 1.00 97.44 89 LEU A N 1
ATOM 728 C CA . LEU A 1 89 ? -2.007 -4.881 6.423 1.00 97.44 89 LEU A CA 1
ATOM 729 C C . LEU A 1 89 ? -1.582 -4.678 7.886 1.00 97.44 89 LEU A C 1
ATOM 731 O O . LEU A 1 89 ? -2.043 -5.417 8.753 1.00 97.44 89 LEU A O 1
ATOM 735 N N . CYS A 1 90 ? -0.793 -3.644 8.207 1.00 97.56 90 CYS A N 1
ATOM 736 C CA . CYS A 1 90 ? -0.496 -3.273 9.597 1.00 97.56 90 CYS A CA 1
ATOM 737 C C . CYS A 1 90 ? -1.760 -2.999 10.426 1.00 97.56 90 CYS A C 1
ATOM 739 O O . CYS A 1 90 ? -1.695 -3.040 11.652 1.00 97.56 90 CYS A O 1
ATOM 741 N N . TRP A 1 91 ? -2.906 -2.741 9.796 1.00 97.69 91 TRP A N 1
ATOM 742 C CA . TRP A 1 91 ? -4.176 -2.466 10.466 1.00 97.69 91 TRP A CA 1
ATOM 743 C C . TRP A 1 91 ? -5.011 -3.709 10.802 1.00 97.69 91 TRP A C 1
ATOM 745 O O . TRP A 1 91 ? -6.078 -3.569 11.406 1.00 97.69 91 TRP A O 1
ATOM 755 N N . ASP A 1 92 ? -4.524 -4.907 10.471 1.00 96.38 92 ASP A N 1
ATOM 756 C CA . ASP A 1 92 ? -5.152 -6.175 10.854 1.00 96.38 92 ASP A CA 1
ATOM 757 C C . ASP A 1 92 ? -5.390 -6.271 12.371 1.00 96.38 92 ASP A C 1
ATOM 759 O O . ASP A 1 92 ? -4.542 -5.880 13.176 1.00 96.38 92 ASP A O 1
ATOM 763 N N . GLY A 1 93 ? -6.566 -6.741 12.777 1.00 93.25 93 GLY A N 1
ATOM 764 C CA . GLY A 1 93 ? -6.989 -6.770 14.181 1.00 93.25 93 GLY A CA 1
ATOM 765 C C . GLY A 1 93 ? -7.443 -5.422 14.767 1.00 93.25 93 GLY A C 1
ATOM 766 O O . GLY A 1 93 ? -7.793 -5.373 15.944 1.00 93.25 93 GLY A O 1
ATOM 767 N N . PHE A 1 94 ? -7.463 -4.338 13.981 1.00 95.25 94 PHE A N 1
ATOM 768 C CA . PHE A 1 94 ? -8.144 -3.080 14.337 1.00 95.25 94 PHE A CA 1
ATOM 769 C C . PHE A 1 94 ? -9.231 -2.701 13.326 1.00 95.25 94 PHE A C 1
ATOM 771 O O . PHE A 1 94 ? -10.309 -2.248 13.694 1.00 95.25 94 PHE A O 1
ATOM 778 N N . LEU A 1 95 ? -8.972 -2.873 12.031 1.00 95.50 95 LEU A N 1
ATOM 779 C CA . LEU A 1 95 ? -9.979 -2.646 10.994 1.00 95.50 95 LEU A CA 1
ATOM 780 C C . LEU A 1 95 ? -10.684 -3.953 10.622 1.00 95.50 95 LEU A C 1
ATOM 782 O O . LEU A 1 95 ? -10.148 -5.037 10.842 1.00 95.50 95 LEU A O 1
ATOM 786 N N . GLN A 1 96 ? -11.888 -3.836 10.056 1.00 94.44 96 GLN A N 1
ATOM 787 C CA . GLN A 1 96 ? -12.645 -4.985 9.555 1.00 94.44 96 GLN A CA 1
ATOM 788 C C . GLN A 1 96 ? -11.888 -5.677 8.419 1.00 94.44 96 GLN A C 1
ATOM 790 O O . GLN A 1 96 ? -11.344 -5.008 7.533 1.00 94.44 96 GLN A O 1
ATOM 795 N N . GLU A 1 97 ? -11.893 -7.008 8.434 1.00 96.12 97 GLU A N 1
ATOM 796 C CA . GLU A 1 97 ? -11.162 -7.831 7.471 1.00 96.12 97 GLU A CA 1
ATOM 797 C C . GLU A 1 97 ? -11.603 -7.533 6.034 1.00 96.12 97 GLU A C 1
ATOM 799 O O . GLU A 1 97 ? -10.762 -7.330 5.163 1.00 96.12 97 GLU A O 1
ATOM 804 N N . GLU A 1 98 ? -12.907 -7.39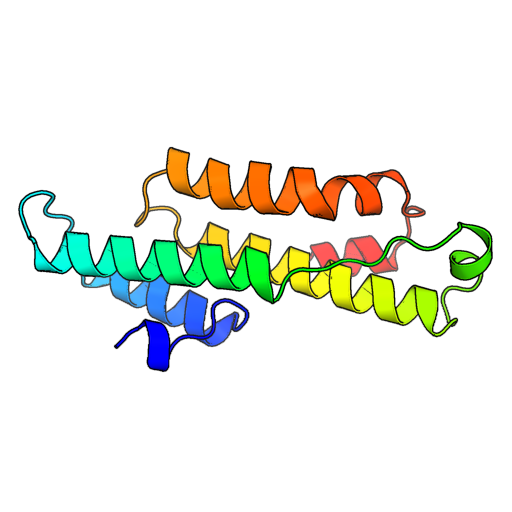2 5.794 1.00 96.62 98 GLU A N 1
ATOM 805 C CA . GLU A 1 98 ? -13.469 -7.107 4.471 1.00 96.62 98 GLU A CA 1
ATOM 806 C C . GLU A 1 98 ? -12.940 -5.783 3.909 1.00 96.62 98 GLU A C 1
ATOM 808 O O . GLU A 1 98 ? -12.653 -5.661 2.718 1.00 96.62 98 GLU A O 1
ATOM 813 N N . THR A 1 99 ? -12.750 -4.788 4.779 1.00 95.50 99 THR A N 1
ATOM 814 C CA . THR A 1 99 ? -12.198 -3.492 4.375 1.00 95.50 99 THR A CA 1
ATOM 815 C C . THR A 1 99 ? -10.710 -3.600 4.047 1.00 95.50 99 THR A C 1
ATOM 817 O O . THR A 1 99 ? -10.235 -2.989 3.088 1.00 95.50 99 THR A O 1
ATOM 820 N N . LEU A 1 100 ? -9.957 -4.387 4.817 1.00 97.38 100 LEU A N 1
ATOM 821 C CA . LEU A 1 100 ? -8.546 -4.642 4.531 1.00 97.38 100 LEU A CA 1
ATOM 822 C C . LEU A 1 100 ? -8.378 -5.420 3.228 1.00 97.38 100 LEU A C 1
ATOM 824 O O . LEU A 1 100 ? -7.484 -5.092 2.448 1.00 97.38 100 LEU A O 1
ATOM 828 N N . GLN A 1 101 ? -9.246 -6.394 2.957 1.00 97.31 101 GLN A N 1
ATOM 829 C CA . GLN A 1 101 ? -9.274 -7.128 1.695 1.00 97.31 101 GLN A CA 1
ATOM 830 C C . GLN A 1 101 ? -9.580 -6.196 0.515 1.00 97.31 101 GLN A C 1
ATOM 832 O O . GLN A 1 101 ? -8.838 -6.222 -0.464 1.00 97.31 101 GLN A O 1
ATOM 837 N N . GLU A 1 102 ? -10.575 -5.306 0.623 1.00 97.56 102 GLU A N 1
ATOM 838 C CA . GLU A 1 102 ? -10.871 -4.313 -0.424 1.00 97.56 102 GLU A CA 1
ATOM 839 C C . GLU A 1 102 ? -9.627 -3.459 -0.740 1.00 97.56 102 GLU A C 1
ATOM 841 O O . GLU A 1 102 ? -9.205 -3.329 -1.891 1.00 97.56 102 GLU A O 1
ATOM 846 N N . LEU A 1 103 ? -8.992 -2.880 0.284 1.00 97.75 103 LEU A N 1
ATOM 847 C CA . LEU A 1 103 ? -7.848 -1.983 0.092 1.00 97.75 103 LEU A CA 1
ATOM 848 C C . LEU A 1 103 ? -6.597 -2.713 -0.414 1.00 97.75 103 LEU A C 1
ATOM 850 O O . LEU A 1 103 ? -5.905 -2.219 -1.306 1.00 97.75 103 LEU A O 1
ATOM 854 N N . SER A 1 104 ? -6.286 -3.874 0.157 1.00 97.25 104 SER A N 1
ATOM 855 C CA . SER A 1 104 ? -5.057 -4.607 -0.147 1.00 97.25 104 SER A CA 1
ATOM 856 C C . SER A 1 104 ? -5.185 -5.432 -1.427 1.00 97.25 104 SER A C 1
ATOM 858 O O . SER A 1 104 ? -4.332 -5.327 -2.310 1.00 97.25 104 SER A O 1
ATOM 860 N N . LEU A 1 105 ? -6.251 -6.217 -1.577 1.00 97.19 105 LEU A N 1
ATOM 861 C CA . LEU A 1 105 ? -6.415 -7.126 -2.704 1.00 97.19 105 LEU A CA 1
ATOM 862 C C . LEU A 1 105 ? -6.943 -6.385 -3.927 1.00 97.19 105 LEU A C 1
ATOM 864 O O . LEU A 1 105 ? -6.300 -6.411 -4.975 1.00 97.19 105 LEU A O 1
ATOM 868 N N . ASP A 1 106 ? -8.052 -5.660 -3.806 1.00 96.06 106 ASP A N 1
ATOM 869 C CA . ASP A 1 106 ? -8.673 -5.046 -4.981 1.00 96.06 106 ASP A CA 1
ATOM 870 C C . ASP A 1 106 ? -7.936 -3.783 -5.422 1.00 96.06 106 ASP A C 1
ATOM 872 O O . ASP A 1 106 ? -7.571 -3.639 -6.594 1.00 96.06 106 ASP A O 1
ATOM 876 N N . LYS A 1 107 ? -7.689 -2.855 -4.491 1.00 96.25 107 LYS A N 1
ATOM 877 C CA . LYS A 1 107 ? -7.147 -1.531 -4.837 1.00 96.25 107 LYS A CA 1
ATOM 878 C C . LYS A 1 107 ? -5.633 -1.518 -5.048 1.00 96.25 107 LYS A C 1
ATOM 880 O O . LYS A 1 107 ? -5.158 -0.637 -5.763 1.00 96.25 107 LYS A O 1
ATOM 885 N N . LEU A 1 108 ? -4.885 -2.467 -4.479 1.00 97.25 108 LEU A N 1
ATOM 886 C CA . LEU A 1 108 ? -3.421 -2.518 -4.580 1.00 97.25 108 LEU A CA 1
ATOM 887 C C . LEU A 1 108 ? -2.918 -3.730 -5.371 1.00 97.25 108 LEU A C 1
ATOM 889 O O . LEU A 1 108 ? -2.278 -3.554 -6.413 1.00 97.25 108 LEU A O 1
ATOM 893 N N . LEU A 1 109 ? -3.203 -4.949 -4.909 1.00 96.75 109 LEU A N 1
ATOM 894 C CA . LEU A 1 109 ? -2.679 -6.173 -5.516 1.00 96.75 109 LEU A CA 1
ATOM 895 C C . LEU A 1 109 ? -3.186 -6.353 -6.948 1.00 96.75 109 LEU A C 1
ATOM 897 O O . LEU A 1 109 ? -2.384 -6.379 -7.883 1.00 96.75 109 LEU A O 1
ATOM 901 N N . ASN A 1 110 ? -4.505 -6.420 -7.119 1.00 95.94 110 ASN A N 1
ATOM 902 C CA . ASN A 1 110 ? -5.160 -6.653 -8.403 1.00 95.94 110 ASN A CA 1
ATOM 903 C C . ASN A 1 110 ? -4.927 -5.494 -9.370 1.00 95.94 110 ASN A C 1
ATOM 905 O O . ASN A 1 110 ? -4.647 -5.709 -10.548 1.00 95.94 110 ASN A O 1
ATOM 909 N N . ARG A 1 111 ? -5.006 -4.258 -8.868 1.00 94.62 111 ARG A N 1
ATOM 910 C CA . ARG A 1 111 ? -4.909 -3.058 -9.702 1.00 94.62 111 ARG A CA 1
ATOM 911 C C . ARG A 1 111 ? -3.488 -2.733 -10.163 1.00 94.62 111 ARG A C 1
ATOM 913 O O . ARG A 1 111 ? -3.325 -2.258 -11.284 1.00 94.62 111 ARG A O 1
ATOM 920 N N . TYR A 1 112 ? -2.473 -2.951 -9.325 1.00 94.69 112 TYR A N 1
ATOM 921 C CA . TYR A 1 112 ? -1.116 -2.463 -9.598 1.00 94.69 112 TYR A CA 1
ATOM 922 C C . TYR A 1 112 ? -0.044 -3.554 -9.541 1.00 94.69 112 TYR A C 1
ATOM 924 O O . TYR A 1 112 ? 0.819 -3.606 -10.418 1.00 94.69 112 TYR A O 1
ATOM 932 N N . LEU A 1 113 ? -0.064 -4.418 -8.523 1.00 94.75 113 LEU A N 1
ATOM 933 C CA . LEU A 1 113 ? 1.068 -5.308 -8.246 1.00 94.75 113 LEU A CA 1
ATOM 934 C C . LEU A 1 113 ? 1.090 -6.551 -9.142 1.00 94.75 113 LEU A C 1
ATOM 936 O O . LEU A 1 113 ? 2.153 -6.886 -9.665 1.00 94.75 113 LEU A O 1
ATOM 940 N N . LEU A 1 114 ? -0.052 -7.218 -9.352 1.00 94.38 114 LEU A N 1
ATOM 941 C CA . LEU A 1 114 ? -0.113 -8.475 -10.111 1.00 94.38 114 LEU A CA 1
ATOM 942 C C . LEU A 1 114 ? 0.438 -8.321 -11.523 1.00 94.38 114 LEU A C 1
ATOM 944 O O . LEU A 1 114 ? 1.207 -9.163 -11.975 1.00 94.38 114 LEU A O 1
ATOM 948 N N . LEU A 1 115 ? 0.098 -7.227 -12.205 1.00 91.12 115 LEU A N 1
ATOM 949 C CA . LEU A 1 115 ? 0.570 -6.986 -13.564 1.00 91.12 115 LEU A CA 1
ATOM 950 C C . LEU A 1 115 ? 2.102 -6.939 -13.634 1.00 91.12 115 LEU A C 1
ATOM 952 O O . LEU A 1 115 ? 2.689 -7.516 -14.547 1.00 91.12 115 LEU A O 1
ATOM 956 N N . VAL A 1 116 ? 2.752 -6.288 -12.668 1.00 89.69 116 VAL A N 1
ATOM 957 C CA . VAL A 1 116 ? 4.217 -6.217 -12.612 1.00 89.69 116 VAL A CA 1
ATOM 958 C C . VAL A 1 116 ? 4.808 -7.571 -12.237 1.00 89.69 116 VAL A C 1
ATOM 960 O O . VAL A 1 116 ? 5.741 -8.019 -12.893 1.00 89.69 116 VAL A O 1
ATOM 963 N N . ILE A 1 117 ? 4.242 -8.252 -11.235 1.00 89.38 117 ILE A N 1
ATOM 964 C CA . ILE A 1 117 ? 4.714 -9.565 -10.770 1.00 89.38 117 ILE A CA 1
ATOM 965 C C . ILE A 1 117 ? 4.664 -10.598 -11.902 1.00 89.38 117 ILE A C 1
ATOM 967 O O . ILE A 1 117 ? 5.639 -11.308 -12.123 1.00 89.38 117 ILE A O 1
ATOM 971 N N . LEU A 1 118 ? 3.560 -10.649 -12.651 1.00 87.88 118 LEU A N 1
ATOM 972 C CA . LEU A 1 118 ? 3.362 -11.600 -13.749 1.00 87.88 118 LEU A CA 1
ATOM 973 C C . LEU A 1 118 ? 4.266 -11.335 -14.962 1.00 87.88 118 LEU A C 1
ATOM 975 O O . LEU A 1 118 ? 4.411 -12.209 -15.812 1.00 87.88 118 LEU A O 1
ATOM 979 N N . ASN A 1 119 ? 4.860 -10.143 -15.061 1.00 83.56 119 ASN A N 1
ATOM 980 C CA . ASN A 1 119 ? 5.753 -9.766 -16.160 1.00 83.56 119 ASN A CA 1
ATOM 981 C C . ASN A 1 119 ? 7.219 -9.604 -15.730 1.00 83.56 119 ASN A C 1
ATOM 983 O O . ASN A 1 119 ? 8.063 -9.322 -16.579 1.00 83.56 119 ASN A O 1
ATOM 987 N N . ALA A 1 120 ? 7.530 -9.757 -14.442 1.00 79.56 120 ALA A N 1
ATOM 988 C CA . ALA A 1 120 ? 8.887 -9.647 -13.933 1.00 79.56 120 ALA A CA 1
ATOM 989 C C . ALA A 1 120 ? 9.675 -10.935 -14.198 1.00 79.56 120 ALA A C 1
ATOM 991 O O . ALA A 1 120 ? 9.171 -12.041 -14.001 1.00 79.56 120 ALA A O 1
ATOM 992 N N . GLU A 1 121 ? 10.943 -10.797 -14.586 1.00 75.12 121 GLU A N 1
ATOM 993 C CA . GLU A 1 121 ? 11.846 -11.944 -14.637 1.00 75.12 121 GLU A CA 1
ATOM 994 C C . GLU A 1 121 ? 12.199 -12.400 -13.208 1.00 75.12 121 GLU A C 1
ATOM 996 O O . GLU A 1 121 ? 12.594 -11.576 -12.370 1.00 75.12 121 GLU A O 1
ATOM 1001 N N . PRO A 1 122 ? 12.071 -13.701 -12.886 1.00 68.12 122 PRO A N 1
ATOM 1002 C CA . PRO A 1 122 ? 12.468 -14.222 -11.586 1.00 68.12 122 PRO A CA 1
ATOM 1003 C C . PRO A 1 122 ? 13.971 -14.024 -11.370 1.00 68.12 122 PRO A C 1
ATOM 1005 O O . PRO A 1 122 ? 14.785 -14.444 -12.189 1.00 68.12 122 PRO A O 1
ATOM 1008 N N . GLY A 1 123 ? 14.359 -13.424 -10.242 1.00 69.94 123 GLY A N 1
ATOM 1009 C CA . GLY A 1 123 ? 15.766 -13.168 -9.942 1.00 69.94 123 GLY A CA 1
ATOM 1010 C C . GLY A 1 123 ? 16.075 -13.125 -8.443 1.00 69.94 123 GLY A C 1
ATOM 1011 O O . GLY A 1 123 ? 15.200 -12.809 -7.630 1.00 69.94 123 GLY A O 1
ATOM 1012 N N . PRO A 1 124 ? 17.329 -13.414 -8.045 1.00 72.31 124 PRO A N 1
ATOM 1013 C CA . PRO A 1 124 ? 17.738 -13.461 -6.639 1.00 72.31 124 PRO A CA 1
ATOM 1014 C C . PRO A 1 124 ? 17.587 -12.113 -5.917 1.00 72.31 124 PRO A C 1
ATOM 1016 O O . PRO A 1 124 ? 17.366 -12.091 -4.705 1.00 72.31 124 PRO A O 1
ATOM 1019 N N . ASP A 1 125 ? 17.665 -10.994 -6.641 1.00 72.75 125 ASP A N 1
ATOM 1020 C CA . ASP A 1 125 ? 17.469 -9.649 -6.085 1.00 72.75 125 ASP A CA 1
ATOM 1021 C C . ASP A 1 125 ? 16.017 -9.423 -5.630 1.00 72.75 125 ASP A C 1
ATOM 1023 O O . ASP A 1 125 ? 15.792 -8.893 -4.539 1.00 72.75 125 ASP A O 1
ATOM 1027 N N . SER A 1 126 ? 15.034 -9.890 -6.409 1.00 70.69 126 SER A N 1
ATOM 1028 C CA . SER A 1 126 ? 13.607 -9.807 -6.064 1.00 70.69 126 SER A CA 1
ATOM 1029 C C . SER A 1 126 ? 13.297 -10.621 -4.806 1.00 70.69 126 SER A C 1
ATOM 1031 O O . SER A 1 126 ? 12.645 -10.125 -3.891 1.00 70.69 126 SER A O 1
ATOM 1033 N N . VAL A 1 127 ? 13.859 -11.832 -4.696 1.00 74.56 127 VAL A N 1
ATOM 1034 C CA . VAL A 1 127 ? 13.687 -12.701 -3.516 1.00 74.56 127 VAL A CA 1
ATOM 1035 C C . VAL A 1 127 ? 14.271 -12.063 -2.254 1.00 74.56 127 VAL A C 1
ATOM 1037 O O . VAL A 1 127 ? 13.655 -12.126 -1.193 1.00 74.56 127 VAL A O 1
ATOM 1040 N N . LYS A 1 128 ? 15.448 -11.428 -2.340 1.00 76.50 128 LYS A N 1
ATOM 1041 C CA . LYS A 1 128 ? 16.065 -10.748 -1.188 1.00 76.50 128 LYS A CA 1
ATOM 1042 C C . LYS A 1 128 ? 15.200 -9.606 -0.659 1.00 76.50 128 LYS A C 1
ATOM 1044 O O . LYS A 1 128 ? 15.140 -9.420 0.553 1.00 76.50 128 LYS A O 1
ATOM 1049 N N . LYS A 1 129 ? 14.541 -8.851 -1.542 1.00 71.06 129 LYS A N 1
ATOM 1050 C CA . LYS A 1 129 ? 13.672 -7.736 -1.143 1.00 71.06 129 LYS A CA 1
ATOM 1051 C C . LYS A 1 129 ? 12.375 -8.208 -0.477 1.00 71.06 129 LYS A C 1
ATOM 1053 O O . LYS A 1 129 ? 11.909 -7.520 0.418 1.00 71.06 129 LYS A O 1
ATOM 1058 N N . CYS A 1 130 ? 11.862 -9.391 -0.828 1.00 70.12 130 CYS A N 1
ATOM 1059 C CA . CYS A 1 130 ? 10.691 -9.992 -0.173 1.00 70.12 130 CYS A CA 1
ATOM 1060 C C . CYS A 1 130 ? 10.974 -10.609 1.211 1.00 70.12 130 CYS A C 1
ATOM 1062 O O . CYS A 1 130 ? 10.039 -11.004 1.894 1.00 70.12 130 CYS A O 1
ATOM 1064 N N . LYS A 1 131 ? 12.245 -10.754 1.612 1.00 74.00 131 LYS A N 1
ATOM 1065 C CA . LYS A 1 131 ? 12.636 -11.287 2.933 1.00 74.00 131 LYS A CA 1
ATOM 1066 C C . LYS A 1 131 ? 12.744 -10.214 4.025 1.00 74.00 131 LYS A C 1
ATOM 1068 O O . LYS A 1 131 ? 13.114 -10.550 5.147 1.00 74.00 131 LYS A O 1
ATOM 1073 N N . ARG A 1 132 ? 12.529 -8.946 3.674 1.00 54.62 132 ARG A N 1
ATOM 1074 C CA . ARG A 1 132 ? 12.468 -7.825 4.615 1.00 54.62 132 ARG A CA 1
ATOM 1075 C C . ARG A 1 132 ? 11.026 -7.568 5.002 1.00 54.62 132 ARG A C 1
ATOM 1077 O O . ARG A 1 132 ? 10.835 -7.241 6.186 1.00 54.62 132 ARG A O 1
#

pLDDT: mean 90.37, std 9.2, range [54.62, 98.06]

Radius of gyration: 16.91 Å; chains: 1; bounding box: 41×30×49 Å